Protein AF-A0A2N8TC16-F1 (afdb_monomer_lite)

Radius of gyration: 13.3 Å; chains: 1; bounding box: 40×23×27 Å

pLDDT: mean 94.66, std 7.23, range [57.75, 98.88]

Organism: NCBI:txid2070367

InterPro domains:
  IPR013148 Glycosyl hydrolase family 32, N-terminal [PF00251] (14-71)
  IPR018053 Glycoside hydrolase, family 32, active site [PS00609] (14-27)
  IPR023296 Glycosyl hydrolase, five-bladed beta-propeller domain superfamily [G3DSA:2.115.10.20] (4-71)
  IPR023296 Glycosyl hydrolase, five-bladed beta-propeller domain superfamily [SSF75005] (9-71)

Foldseek 3Di:
DDDDDDDPPDDQFADDDPDADWDDWDDQDDDPQKTKIWTFGDPPHNDPDPTFTWIWIDNPSGDIDGDPTPD

Sequence (71 aa):
MSIPPRDPHCPVAHLRPPRNWINDPNGLVFHDGYYHVCYQYNPSGATHANMHWGHFRSPDLLTWEPLPIAL

Structure (mmCIF, N/CA/C/O backbone):
data_AF-A0A2N8TC16-F1
#
_entry.id   AF-A0A2N8TC16-F1
#
loop_
_atom_site.group_PDB
_atom_site.id
_atom_site.type_symbol
_atom_site.label_atom_id
_atom_site.label_alt_id
_atom_site.label_comp_id
_atom_site.label_asym_id
_atom_site.lab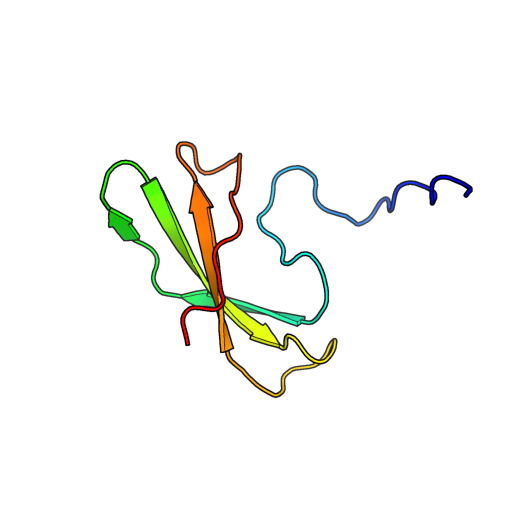el_entity_id
_atom_site.label_seq_id
_atom_site.pdbx_PDB_ins_code
_atom_site.Cartn_x
_atom_site.Cartn_y
_atom_site.Cartn_z
_atom_site.occupancy
_atom_site.B_iso_or_equiv
_atom_site.auth_seq_id
_atom_site.auth_comp_id
_atom_site.auth_asym_id
_atom_site.auth_atom_id
_atom_site.pdbx_PDB_model_num
ATOM 1 N N . MET A 1 1 ? 27.058 -5.675 12.365 1.00 57.75 1 MET A N 1
ATOM 2 C CA . MET A 1 1 ? 26.348 -4.949 11.289 1.00 57.75 1 MET A CA 1
ATOM 3 C C . MET A 1 1 ? 25.953 -3.592 11.850 1.00 57.75 1 MET A C 1
ATOM 5 O O . MET A 1 1 ? 25.383 -3.569 12.933 1.00 57.75 1 MET A O 1
ATOM 9 N N . SER A 1 2 ? 26.341 -2.486 11.214 1.00 68.88 2 SER A N 1
ATOM 10 C CA . SER A 1 2 ? 25.960 -1.135 11.648 1.00 68.88 2 SER A CA 1
ATOM 11 C C . SER A 1 2 ? 24.487 -0.875 11.326 1.00 68.88 2 SER A C 1
ATOM 13 O O . SER A 1 2 ? 23.999 -1.285 10.274 1.00 68.88 2 SER A O 1
ATOM 15 N N . ILE A 1 3 ? 23.770 -0.215 12.235 1.00 77.06 3 ILE A N 1
ATOM 16 C CA . ILE A 1 3 ? 22.400 0.243 11.981 1.00 77.06 3 ILE A CA 1
ATOM 17 C C . ILE A 1 3 ? 22.490 1.362 10.932 1.00 77.06 3 ILE A C 1
ATOM 19 O O . ILE A 1 3 ? 23.244 2.315 11.154 1.00 77.06 3 ILE A O 1
ATOM 23 N N . PRO A 1 4 ? 21.787 1.266 9.789 1.00 74.31 4 PRO A N 1
ATOM 24 C CA . PRO A 1 4 ? 21.783 2.342 8.812 1.00 74.31 4 PRO A CA 1
ATOM 25 C C . PRO A 1 4 ? 21.167 3.611 9.426 1.00 74.31 4 PRO A C 1
ATOM 27 O O . PRO A 1 4 ? 20.234 3.515 10.229 1.00 74.31 4 PRO A O 1
ATOM 30 N N . PRO A 1 5 ? 21.677 4.804 9.077 1.00 82.00 5 PRO A N 1
ATOM 31 C CA . PRO A 1 5 ? 21.112 6.057 9.556 1.00 82.00 5 PRO A CA 1
ATOM 32 C C . PRO A 1 5 ? 19.645 6.186 9.128 1.00 82.00 5 PRO A C 1
ATOM 34 O O . PRO A 1 5 ? 19.246 5.722 8.059 1.00 82.00 5 PRO A O 1
ATOM 37 N N . ARG A 1 6 ? 18.836 6.819 9.983 1.00 86.56 6 ARG A N 1
ATOM 38 C CA . ARG A 1 6 ? 17.420 7.083 9.712 1.00 86.56 6 ARG A CA 1
ATOM 39 C C . ARG A 1 6 ? 17.288 7.944 8.454 1.00 86.56 6 ARG A C 1
ATOM 41 O O . ARG A 1 6 ? 17.838 9.040 8.414 1.00 86.56 6 ARG A O 1
ATOM 48 N N . ASP A 1 7 ? 16.517 7.473 7.480 1.00 89.38 7 ASP A N 1
ATOM 49 C CA . ASP A 1 7 ? 16.149 8.257 6.301 1.00 89.38 7 ASP A CA 1
ATOM 50 C C . ASP A 1 7 ? 15.155 9.369 6.706 1.00 89.38 7 ASP A C 1
ATOM 52 O O . ASP A 1 7 ? 14.048 9.051 7.160 1.00 89.38 7 ASP A O 1
ATOM 56 N N . PRO A 1 8 ? 15.519 10.662 6.586 1.00 92.75 8 PRO A N 1
ATOM 57 C CA . PRO A 1 8 ? 14.637 11.771 6.945 1.00 92.75 8 PRO A CA 1
ATOM 58 C C . PRO A 1 8 ? 13.421 11.901 6.016 1.00 92.75 8 PRO A C 1
ATOM 60 O O . PRO A 1 8 ? 12.443 12.542 6.396 1.00 92.75 8 PRO A O 1
ATOM 63 N N . HIS A 1 9 ? 13.459 11.301 4.824 1.00 92.06 9 HIS A N 1
ATOM 64 C CA . HIS A 1 9 ? 12.372 11.340 3.848 1.00 92.06 9 HIS A CA 1
ATOM 65 C C . HIS A 1 9 ? 11.391 10.178 3.999 1.00 92.06 9 HIS A C 1
ATOM 67 O O . HIS A 1 9 ? 10.317 10.203 3.401 1.00 92.06 9 HIS A O 1
ATOM 73 N N . CYS A 1 10 ? 11.724 9.174 4.811 1.00 90.12 10 CYS A N 1
ATOM 74 C CA . CYS A 1 10 ? 10.855 8.034 5.050 1.00 90.12 10 CYS A CA 1
ATOM 75 C C . CYS A 1 10 ? 9.629 8.451 5.890 1.00 90.12 10 CYS A C 1
ATOM 77 O O . CYS A 1 10 ? 9.792 8.826 7.058 1.00 90.12 10 CYS A O 1
ATOM 79 N N . PRO A 1 11 ? 8.394 8.336 5.361 1.00 90.94 11 PRO A N 1
ATOM 80 C CA . PRO A 1 11 ? 7.191 8.659 6.121 1.00 90.94 11 PRO A CA 1
ATOM 81 C C . PRO A 1 11 ? 7.045 7.775 7.364 1.00 90.94 11 PRO A C 1
ATOM 83 O O . PRO A 1 11 ? 7.351 6.582 7.330 1.00 90.94 11 PRO A O 1
ATOM 86 N N . VAL A 1 12 ? 6.544 8.368 8.452 1.00 89.19 12 VAL A N 1
ATOM 87 C CA . VAL A 1 12 ? 6.325 7.682 9.742 1.00 89.19 12 VAL A CA 1
ATOM 88 C C . VAL A 1 12 ? 4.884 7.216 9.961 1.00 89.19 12 VAL A C 1
ATOM 90 O O . VAL A 1 12 ? 4.662 6.325 10.768 1.00 89.19 12 VAL A O 1
ATOM 93 N N . ALA A 1 13 ? 3.919 7.812 9.256 1.00 89.81 13 ALA A N 1
ATOM 94 C CA . ALA A 1 13 ? 2.482 7.586 9.462 1.00 89.81 13 ALA A CA 1
ATOM 95 C C . ALA A 1 13 ? 1.695 7.389 8.151 1.00 89.81 13 ALA A C 1
ATOM 97 O O . ALA A 1 13 ? 0.474 7.470 8.147 1.00 89.81 13 ALA A O 1
ATOM 98 N N . HIS A 1 14 ? 2.387 7.172 7.027 1.00 93.56 14 HIS A N 1
ATOM 99 C CA . HIS A 1 14 ? 1.758 6.901 5.731 1.00 93.56 14 HIS A CA 1
ATOM 100 C C . HIS A 1 14 ? 2.116 5.488 5.275 1.00 93.56 14 HIS A C 1
ATOM 102 O O . HIS A 1 14 ? 3.250 5.0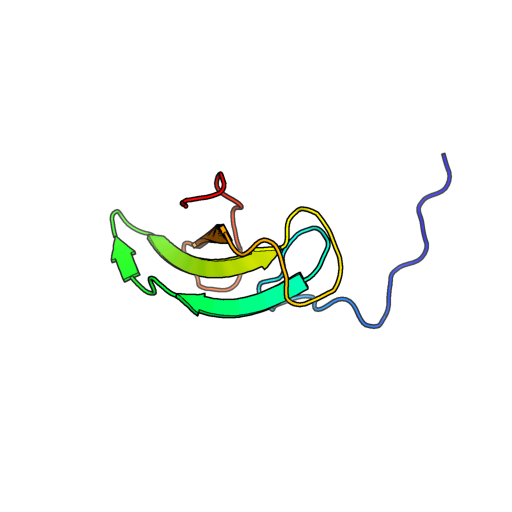41 5.470 1.00 93.56 14 HIS A O 1
ATOM 108 N N . LEU A 1 15 ? 1.158 4.811 4.639 1.00 93.12 15 LEU A N 1
ATOM 109 C CA . LEU A 1 15 ? 1.381 3.525 3.986 1.00 93.12 15 LEU A CA 1
ATOM 110 C C . LEU A 1 15 ? 2.481 3.669 2.929 1.00 93.12 15 LEU A C 1
ATOM 112 O O . LEU A 1 15 ? 2.462 4.584 2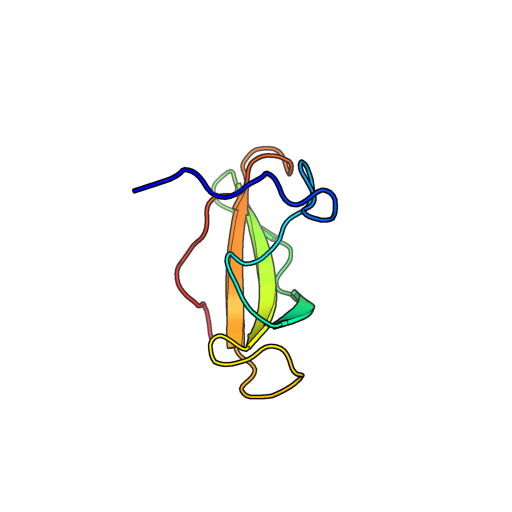.106 1.00 93.12 15 LEU A O 1
ATOM 116 N N . ARG A 1 16 ? 3.441 2.745 2.952 1.00 92.94 16 ARG A N 1
ATOM 117 C CA . ARG A 1 16 ? 4.475 2.612 1.924 1.00 92.94 16 ARG A CA 1
ATOM 118 C C . ARG A 1 16 ? 4.866 1.145 1.764 1.00 92.94 16 ARG A C 1
ATOM 120 O O . ARG A 1 16 ? 4.903 0.427 2.766 1.00 92.94 16 ARG A O 1
ATOM 127 N N . PRO A 1 17 ? 5.229 0.689 0.557 1.00 92.56 17 PRO A N 1
ATOM 128 C CA . PRO A 1 17 ? 5.837 -0.621 0.416 1.00 92.56 17 PRO A CA 1
ATOM 129 C C . PRO A 1 17 ? 7.225 -0.632 1.090 1.00 92.56 17 PRO A C 1
ATOM 131 O O . PRO A 1 17 ? 7.865 0.416 1.249 1.00 92.56 17 PRO A O 1
ATOM 134 N N . PRO A 1 18 ? 7.743 -1.813 1.467 1.00 88.50 18 PRO A N 1
ATOM 135 C CA . PRO A 1 18 ? 9.077 -1.931 2.059 1.00 88.50 18 PRO A CA 1
ATOM 136 C C . PRO A 1 18 ? 10.199 -1.519 1.092 1.00 88.50 18 PRO A C 1
ATOM 138 O O . PRO A 1 18 ? 11.291 -1.174 1.539 1.00 88.50 18 PRO A O 1
ATOM 141 N N . ARG A 1 19 ? 9.940 -1.559 -0.221 1.00 93.25 19 ARG A N 1
ATOM 142 C CA . ARG A 1 19 ? 10.873 -1.191 -1.293 1.00 93.25 19 ARG A CA 1
ATOM 143 C C . ARG A 1 19 ? 10.115 -0.768 -2.553 1.00 93.25 19 ARG A C 1
ATOM 145 O O . ARG A 1 19 ? 8.943 -1.100 -2.681 1.00 93.25 19 ARG A O 1
ATOM 152 N N . ASN A 1 20 ? 10.834 -0.170 -3.502 1.00 96.69 20 ASN A N 1
ATOM 153 C CA . ASN A 1 20 ? 10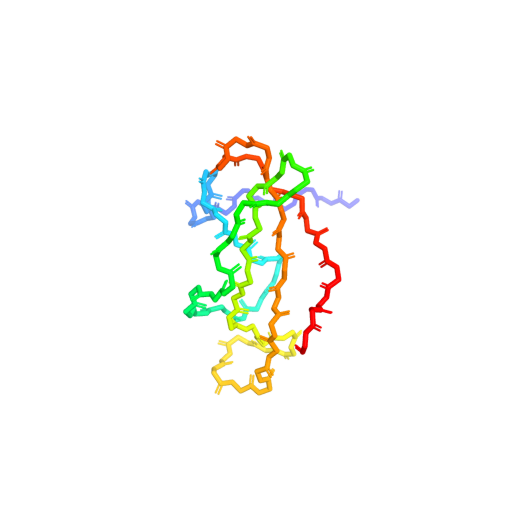.427 0.004 -4.902 1.00 96.69 20 ASN A CA 1
ATOM 154 C C . ASN A 1 20 ? 9.222 0.937 -5.147 1.00 96.69 20 ASN A C 1
ATOM 156 O O . ASN A 1 20 ? 8.905 1.783 -4.314 1.00 96.69 20 ASN A O 1
ATOM 160 N N . TRP A 1 21 ? 8.642 0.864 -6.350 1.00 97.94 21 TRP A N 1
ATOM 161 C CA . TRP A 1 21 ? 7.661 1.820 -6.867 1.00 97.94 21 TRP A CA 1
ATOM 162 C C . TRP A 1 21 ? 6.228 1.499 -6.441 1.00 97.94 21 TRP A C 1
ATOM 164 O O . TRP A 1 21 ? 5.775 0.366 -6.601 1.00 97.94 21 TRP A O 1
ATOM 174 N N . ILE A 1 22 ? 5.513 2.527 -5.982 1.00 97.69 22 ILE A N 1
ATOM 175 C CA . ILE A 1 22 ? 4.078 2.534 -5.677 1.00 97.69 22 ILE A CA 1
ATOM 176 C C . ILE A 1 22 ? 3.422 3.733 -6.369 1.00 97.69 22 ILE A C 1
ATOM 178 O O . ILE A 1 22 ? 4.039 4.795 -6.470 1.00 97.69 22 ILE A O 1
ATOM 182 N N . ASN A 1 23 ? 2.172 3.580 -6.800 1.00 97.31 23 ASN A N 1
ATOM 183 C CA . ASN A 1 23 ? 1.316 4.701 -7.187 1.00 97.31 23 ASN A CA 1
ATOM 184 C C . ASN A 1 23 ? -0.113 4.533 -6.642 1.00 97.31 23 ASN A C 1
ATOM 186 O O . ASN A 1 23 ? -0.298 4.545 -5.428 1.00 97.31 23 ASN A O 1
ATOM 190 N N . ASP A 1 24 ? -1.110 4.445 -7.518 1.00 98.31 24 ASP A N 1
ATOM 191 C CA . ASP A 1 24 ? -2.527 4.592 -7.205 1.00 98.31 24 ASP A CA 1
ATOM 192 C C . ASP A 1 24 ? -2.991 3.600 -6.122 1.00 98.31 24 ASP A C 1
ATOM 194 O O . ASP A 1 24 ? -2.623 2.421 -6.172 1.00 98.31 24 ASP A O 1
ATOM 198 N N . PRO A 1 25 ? -3.822 4.040 -5.158 1.00 98.25 25 PRO A N 1
ATOM 199 C CA . PRO A 1 25 ? -4.528 3.124 -4.275 1.00 98.25 25 PRO A CA 1
ATOM 200 C C . PRO A 1 25 ? -5.635 2.382 -5.040 1.00 98.25 25 PRO A C 1
ATOM 202 O O . PRO A 1 25 ? -6.351 2.954 -5.862 1.00 98.25 25 PRO A O 1
ATOM 205 N N . ASN A 1 26 ? -5.825 1.107 -4.717 1.00 98.56 26 ASN A N 1
ATOM 206 C CA . ASN A 1 26 ? -6.835 0.216 -5.282 1.00 98.56 26 ASN A CA 1
ATOM 207 C C . ASN A 1 26 ? -7.553 -0.550 -4.163 1.00 98.56 26 ASN A C 1
ATOM 209 O O . ASN A 1 26 ? -7.077 -0.624 -3.034 1.00 98.56 26 ASN A O 1
ATOM 213 N N . GLY A 1 27 ? -8.698 -1.163 -4.476 1.00 97.81 27 GLY A N 1
ATOM 214 C CA . GLY A 1 27 ? -9.334 -2.142 -3.583 1.00 97.81 27 GLY A CA 1
ATOM 215 C C . GLY A 1 27 ? -9.603 -1.644 -2.157 1.00 97.81 27 GLY A C 1
ATOM 216 O O . GLY A 1 27 ? -9.512 -2.433 -1.223 1.00 97.81 27 GLY A O 1
ATOM 217 N N . LEU A 1 28 ? -9.884 -0.348 -1.981 1.00 98.50 28 LEU A N 1
ATOM 218 C CA . LEU A 1 28 ? -10.161 0.248 -0.675 1.00 98.50 28 LEU A CA 1
ATOM 219 C C . LEU A 1 28 ? -11.470 -0.326 -0.119 1.00 98.50 28 LEU A C 1
ATOM 221 O O . LEU A 1 28 ? -12.543 -0.047 -0.654 1.00 98.50 28 LEU A O 1
ATOM 225 N N . VAL A 1 29 ? -11.389 -1.134 0.938 1.00 98.69 29 VAL A N 1
ATOM 226 C CA . VAL A 1 29 ? -12.560 -1.815 1.513 1.00 98.69 29 VAL A CA 1
ATOM 227 C C . VAL A 1 29 ? -12.379 -2.068 3.005 1.00 98.69 29 VAL A C 1
ATOM 229 O O . VAL A 1 29 ? -11.277 -2.357 3.457 1.00 98.69 29 VAL A O 1
ATOM 232 N N . PHE A 1 30 ? -13.463 -1.986 3.778 1.00 98.75 30 PHE A N 1
ATOM 233 C CA . PHE A 1 30 ? -13.492 -2.493 5.149 1.00 98.75 30 PHE A CA 1
ATOM 234 C C . PHE A 1 30 ? -14.146 -3.878 5.167 1.00 98.75 30 PHE A C 1
ATOM 236 O O . PHE A 1 30 ? -15.286 -4.030 4.724 1.00 98.75 30 PHE A O 1
ATOM 243 N N . HIS A 1 31 ? -13.426 -4.889 5.649 1.00 98.56 31 HIS A N 1
ATOM 244 C CA . HIS A 1 31 ? -13.882 -6.275 5.681 1.00 98.56 31 HIS A CA 1
ATOM 245 C C . HIS A 1 31 ? -13.253 -7.025 6.861 1.00 98.56 31 HIS A C 1
ATOM 247 O O . HIS A 1 31 ? -12.095 -6.796 7.189 1.00 98.56 31 HIS A O 1
ATOM 253 N N . ASP A 1 32 ? -14.033 -7.898 7.504 1.00 98.00 32 ASP A N 1
ATOM 254 C CA . ASP A 1 32 ? -13.588 -8.768 8.608 1.00 98.00 32 ASP A CA 1
ATOM 255 C C . ASP A 1 32 ? -12.818 -8.037 9.730 1.00 98.00 32 ASP A C 1
ATOM 257 O O . ASP A 1 32 ? -11.826 -8.519 10.267 1.00 98.00 32 ASP A O 1
ATOM 261 N N . GLY A 1 33 ? -13.257 -6.817 10.060 1.00 98.56 33 GLY A N 1
ATOM 262 C CA . GLY A 1 33 ? -12.645 -5.999 11.112 1.00 98.56 33 GLY A CA 1
ATOM 263 C C . GLY A 1 33 ? -11.419 -5.183 10.688 1.00 98.56 33 GLY A C 1
ATOM 264 O O . GLY A 1 33 ? -10.838 -4.513 11.539 1.00 98.56 33 GLY A O 1
ATOM 265 N N . TYR A 1 34 ? -11.042 -5.182 9.404 1.00 98.88 34 TYR A N 1
ATOM 266 C CA . TYR A 1 34 ? -9.875 -4.456 8.901 1.00 98.88 34 TYR A CA 1
ATOM 267 C C . TYR A 1 34 ? -10.192 -3.563 7.701 1.00 98.88 34 TYR A C 1
ATOM 269 O O . TYR A 1 34 ? -10.990 -3.898 6.827 1.00 98.88 34 TYR A O 1
ATOM 277 N N . TYR A 1 35 ? -9.486 -2.440 7.614 1.00 98.75 35 TYR A N 1
ATOM 278 C CA . TYR A 1 35 ? -9.341 -1.673 6.384 1.00 98.75 35 TYR A CA 1
ATOM 279 C C . TYR A 1 35 ? -8.291 -2.341 5.506 1.00 98.75 35 TYR A C 1
ATOM 281 O O . TYR A 1 35 ? -7.145 -2.489 5.921 1.00 98.75 35 TYR A O 1
ATOM 289 N N . HIS A 1 36 ? -8.662 -2.712 4.291 1.00 98.69 36 HIS A N 1
ATOM 290 C CA . HIS A 1 36 ? -7.761 -3.232 3.277 1.00 98.69 36 HIS A CA 1
ATOM 291 C C . HIS A 1 36 ? -7.449 -2.150 2.250 1.00 98.69 36 HIS A C 1
ATOM 293 O O . HIS A 1 36 ? -8.335 -1.417 1.802 1.00 98.69 36 HIS A O 1
ATOM 299 N N . VAL A 1 37 ? -6.177 -2.079 1.871 1.00 98.56 37 VAL A N 1
ATOM 300 C CA . VAL A 1 37 ? -5.684 -1.203 0.812 1.00 98.56 37 VAL A CA 1
ATOM 301 C C . VAL A 1 37 ? -4.834 -2.040 -0.127 1.00 98.56 37 VAL A C 1
ATOM 303 O O . VAL A 1 37 ? -3.769 -2.530 0.260 1.00 98.56 37 VAL A O 1
ATOM 306 N N . CYS A 1 38 ? -5.306 -2.197 -1.360 1.00 98.62 38 CYS A N 1
ATOM 307 C CA . CYS A 1 38 ? -4.449 -2.602 -2.462 1.00 98.62 38 CYS A CA 1
ATOM 308 C C . CYS A 1 38 ? -3.802 -1.359 -3.087 1.00 98.62 38 CYS A C 1
ATOM 310 O O . CYS A 1 38 ? -4.248 -0.233 -2.867 1.00 98.62 38 CYS A O 1
ATOM 312 N N . TYR A 1 39 ? -2.733 -1.534 -3.850 1.00 98.44 39 TYR A N 1
ATOM 313 C CA . TYR A 1 39 ? -2.071 -0.427 -4.541 1.00 98.44 39 TYR A CA 1
ATOM 314 C C . TYR A 1 39 ? -1.257 -0.938 -5.724 1.00 98.44 39 TYR A C 1
ATOM 316 O O . TYR A 1 39 ? -0.693 -2.034 -5.663 1.00 98.44 39 TYR A O 1
ATOM 324 N N . GLN A 1 40 ? -1.141 -0.123 -6.771 1.00 98.38 40 GLN A N 1
ATOM 325 C CA . GLN A 1 40 ? -0.246 -0.405 -7.890 1.00 98.38 40 GLN A CA 1
ATOM 326 C C . GLN A 1 40 ? 1.205 -0.464 -7.398 1.00 98.38 40 GLN A C 1
ATOM 328 O O . GLN A 1 40 ? 1.706 0.483 -6.785 1.00 98.38 40 GLN A O 1
ATOM 333 N N . TYR A 1 41 ? 1.880 -1.584 -7.653 1.00 98.56 41 TYR A N 1
ATOM 334 C CA . TYR A 1 41 ? 3.191 -1.898 -7.094 1.00 98.56 41 TYR A CA 1
ATOM 335 C C . TYR A 1 41 ? 4.117 -2.553 -8.121 1.00 98.56 41 TYR A C 1
ATOM 337 O O . TYR A 1 41 ? 3.730 -3.507 -8.790 1.00 98.56 41 TYR A O 1
ATOM 345 N N . ASN A 1 42 ? 5.369 -2.094 -8.200 1.00 98.31 42 ASN A N 1
ATOM 346 C CA . ASN A 1 42 ? 6.438 -2.806 -8.904 1.00 98.31 42 ASN A CA 1
ATOM 347 C C . ASN A 1 42 ? 7.374 -3.481 -7.883 1.00 98.31 42 ASN A C 1
ATOM 349 O O . ASN A 1 42 ? 8.242 -2.816 -7.313 1.00 98.31 42 ASN A O 1
ATOM 353 N N . PRO A 1 43 ? 7.292 -4.803 -7.662 1.00 97.06 43 PRO A N 1
ATOM 354 C CA . PRO A 1 43 ? 8.186 -5.496 -6.737 1.00 97.06 43 PRO A CA 1
ATOM 355 C C . PRO A 1 43 ? 9.631 -5.603 -7.235 1.00 97.06 43 PRO A C 1
ATOM 357 O O . PRO A 1 43 ? 10.508 -5.946 -6.437 1.00 97.06 43 PRO A O 1
ATOM 360 N N . SER A 1 44 ? 9.886 -5.301 -8.509 1.00 97.56 44 SE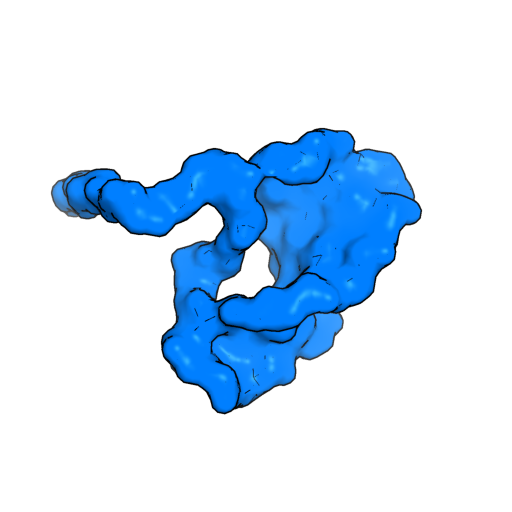R A N 1
ATOM 361 C CA . SER A 1 44 ? 11.160 -5.528 -9.197 1.00 97.56 44 SER A CA 1
ATOM 362 C C . SER A 1 44 ? 11.955 -4.251 -9.485 1.00 97.56 44 SER A C 1
ATOM 364 O O . SER A 1 44 ? 13.097 -4.356 -9.922 1.00 97.56 44 SER A O 1
ATOM 366 N N . GLY A 1 45 ? 11.406 -3.053 -9.253 1.00 97.50 45 GLY A N 1
ATOM 367 C CA . GLY A 1 45 ? 12.127 -1.812 -9.543 1.00 97.50 45 GLY A CA 1
ATOM 368 C C . GLY A 1 45 ? 11.434 -0.526 -9.099 1.00 97.50 45 GLY A C 1
ATOM 369 O O . GLY A 1 45 ? 10.255 -0.506 -8.761 1.00 97.50 45 GLY A O 1
ATOM 370 N N . ALA A 1 46 ? 12.186 0.572 -9.118 1.00 97.00 46 ALA A N 1
ATOM 371 C CA . ALA A 1 46 ? 11.742 1.900 -8.688 1.00 97.00 46 ALA A CA 1
ATOM 372 C C . ALA A 1 46 ? 11.118 2.740 -9.825 1.00 97.00 46 ALA A C 1
ATOM 374 O O . ALA A 1 46 ? 11.185 3.964 -9.798 1.00 97.00 46 ALA A O 1
ATOM 375 N N . THR A 1 47 ? 10.536 2.093 -10.837 1.00 98.06 47 THR A N 1
ATOM 376 C CA . THR A 1 47 ? 9.880 2.749 -11.978 1.00 98.06 47 THR A CA 1
ATOM 377 C C . THR A 1 47 ? 8.521 2.121 -12.266 1.00 98.06 47 THR A C 1
ATOM 379 O O . THR A 1 47 ? 8.223 1.006 -11.827 1.00 98.06 47 THR A O 1
ATOM 382 N N . HIS A 1 48 ? 7.698 2.829 -13.035 1.00 97.56 48 HIS A N 1
ATOM 383 C CA . HIS A 1 48 ? 6.384 2.361 -13.462 1.00 97.56 48 HIS A CA 1
ATOM 384 C C . HIS A 1 48 ? 6.505 1.226 -14.506 1.00 97.56 48 HIS A C 1
ATOM 386 O O . HIS A 1 48 ? 6.537 1.471 -15.709 1.00 97.56 48 HIS A O 1
ATOM 392 N N . ALA A 1 49 ? 6.600 -0.021 -14.034 1.00 97.12 49 ALA A N 1
ATOM 393 C CA . ALA A 1 49 ? 6.661 -1.262 -14.820 1.00 97.12 49 ALA A CA 1
ATOM 394 C C . ALA A 1 49 ? 6.255 -2.474 -13.950 1.00 97.12 49 ALA A C 1
ATOM 396 O O . ALA A 1 49 ? 6.206 -2.339 -12.735 1.00 97.12 49 ALA A O 1
ATOM 397 N N . ASN A 1 50 ? 6.007 -3.658 -14.530 1.00 96.88 50 ASN A N 1
ATOM 398 C CA . ASN A 1 50 ? 5.702 -4.904 -13.792 1.00 96.88 50 ASN A CA 1
ATOM 399 C C . ASN A 1 50 ? 4.647 -4.716 -12.678 1.00 96.88 50 ASN A C 1
ATOM 401 O O . ASN A 1 50 ? 4.909 -5.015 -11.512 1.00 96.88 50 ASN A O 1
ATOM 405 N N . MET A 1 51 ? 3.488 -4.154 -13.033 1.00 98.06 51 MET A N 1
ATOM 406 C CA . MET A 1 51 ? 2.443 -3.789 -12.074 1.00 98.06 51 MET A CA 1
ATOM 407 C C . MET A 1 51 ? 1.769 -5.008 -11.459 1.00 98.06 51 MET A C 1
ATOM 409 O O . MET A 1 51 ? 1.283 -5.883 -12.168 1.00 98.06 51 MET A O 1
ATOM 413 N N . HIS A 1 52 ? 1.722 -4.987 -10.137 1.00 98.31 52 HIS A N 1
ATOM 414 C CA . HIS A 1 52 ? 1.010 -5.903 -9.265 1.00 98.31 52 HIS A CA 1
ATOM 415 C C . HIS A 1 52 ? 0.110 -5.087 -8.334 1.00 98.31 52 HIS A C 1
ATOM 417 O O . HIS A 1 52 ? 0.310 -3.879 -8.167 1.00 98.31 52 HIS A O 1
ATOM 423 N N . TRP A 1 53 ? -0.834 -5.740 -7.671 1.00 98.50 53 TRP A N 1
ATOM 424 C CA . TRP A 1 53 ? -1.516 -5.200 -6.505 1.00 98.50 53 TRP A CA 1
ATOM 425 C C . TRP A 1 53 ? -0.782 -5.639 -5.248 1.00 98.50 53 TRP A C 1
ATOM 427 O O . TRP A 1 53 ? -0.927 -6.765 -4.774 1.00 98.50 53 TRP A O 1
ATOM 437 N N . GLY A 1 54 ? 0.013 -4.730 -4.685 1.00 98.31 54 GLY A N 1
ATOM 438 C CA . GLY A 1 54 ? 0.458 -4.886 -3.305 1.00 98.31 54 GLY A CA 1
ATOM 439 C C . GLY A 1 54 ? -0.737 -4.789 -2.356 1.00 98.31 54 GLY A C 1
ATOM 440 O O . GLY A 1 54 ? -1.771 -4.236 -2.729 1.00 98.31 54 GLY A O 1
ATOM 441 N N . HIS A 1 55 ? -0.614 -5.325 -1.142 1.00 98.56 55 HIS A N 1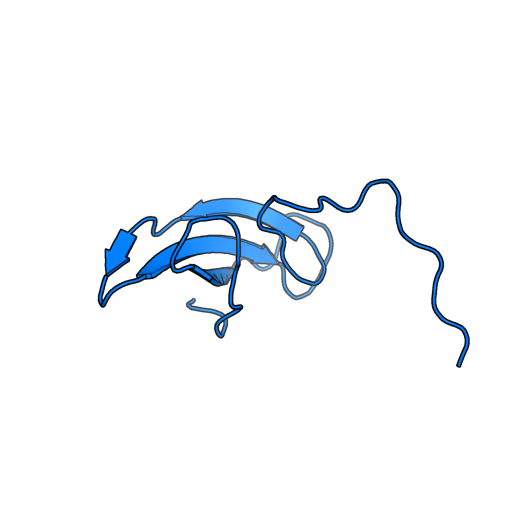
ATOM 442 C CA . HIS A 1 55 ? -1.734 -5.414 -0.205 1.00 98.56 55 HIS A CA 1
ATOM 443 C C . HIS A 1 55 ? -1.291 -5.122 1.225 1.00 98.56 55 HIS A C 1
ATOM 445 O O . HIS A 1 55 ? -0.338 -5.715 1.730 1.00 98.56 55 HIS A O 1
ATOM 451 N N . PHE A 1 56 ? -2.006 -4.217 1.886 1.00 98.44 56 PHE A N 1
ATOM 452 C CA . PHE A 1 56 ? -1.949 -4.031 3.331 1.00 98.44 56 PHE A CA 1
ATOM 453 C C . PHE A 1 56 ? -3.342 -4.172 3.935 1.00 98.44 56 PHE A C 1
ATOM 455 O O . PHE A 1 56 ? -4.356 -3.918 3.276 1.00 98.44 56 PHE A O 1
ATOM 462 N N . ARG A 1 57 ? -3.377 -4.493 5.227 1.00 98.50 57 ARG A N 1
ATOM 463 C CA . ARG A 1 57 ? -4.550 -4.260 6.069 1.00 98.50 57 ARG A CA 1
ATOM 464 C C . ARG A 1 57 ? -4.199 -3.443 7.310 1.00 98.50 57 ARG A C 1
ATOM 466 O O . ARG A 1 57 ? -3.041 -3.410 7.720 1.00 98.50 57 ARG A O 1
ATOM 473 N N . SER A 1 58 ? -5.185 -2.789 7.907 1.00 98.19 58 SER A N 1
ATOM 474 C CA . SER A 1 58 ? -5.024 -1.991 9.123 1.00 98.19 58 SER A CA 1
ATOM 475 C C . SER A 1 58 ? -6.293 -2.011 9.975 1.00 98.19 58 SER A C 1
ATOM 477 O O . SER A 1 58 ? -7.388 -1.948 9.415 1.00 98.19 58 SER A O 1
ATOM 479 N N . PRO A 1 59 ? -6.187 -2.075 11.312 1.00 98.31 59 PRO A N 1
ATOM 480 C CA . PRO A 1 59 ? -7.337 -1.900 12.195 1.00 98.31 59 PRO A CA 1
ATOM 481 C C . PRO A 1 59 ? -7.721 -0.421 12.404 1.00 98.31 59 PRO A C 1
ATOM 483 O O . PRO A 1 59 ? -8.841 -0.141 12.820 1.00 98.31 59 PRO A O 1
ATOM 486 N N . ASP A 1 60 ? -6.816 0.529 12.137 1.00 97.38 60 ASP A N 1
ATOM 487 C CA . ASP A 1 60 ? -6.926 1.927 12.594 1.00 97.38 60 ASP A CA 1
ATOM 488 C C . ASP A 1 60 ? -6.501 2.990 11.557 1.00 97.38 60 ASP A C 1
ATOM 490 O O . ASP A 1 60 ? -6.488 4.179 11.871 1.00 97.38 60 ASP A O 1
ATOM 494 N N . LEU A 1 61 ? -6.162 2.579 10.329 1.00 96.81 61 LEU A N 1
ATOM 495 C CA . LEU A 1 61 ? -5.623 3.411 9.239 1.00 96.81 61 LEU A CA 1
ATOM 496 C C . LEU A 1 61 ? -4.260 4.073 9.530 1.00 96.81 61 LEU A C 1
ATOM 498 O O . LEU A 1 61 ? -3.800 4.904 8.743 1.00 96.81 61 LEU A O 1
ATOM 502 N N . LEU A 1 62 ? -3.583 3.690 10.614 1.00 95.19 62 LEU A N 1
ATOM 503 C CA . LEU A 1 62 ? -2.269 4.210 11.008 1.00 95.19 62 LEU A CA 1
ATOM 504 C C . LEU A 1 62 ? -1.214 3.103 11.056 1.00 95.19 62 LEU A C 1
ATOM 506 O O . LEU A 1 62 ? -0.091 3.287 10.584 1.00 95.19 62 LEU A O 1
ATOM 510 N N . THR A 1 63 ? -1.579 1.949 11.609 1.00 94.25 63 THR A N 1
ATOM 511 C CA . THR A 1 63 ? -0.735 0.764 11.736 1.00 94.25 63 THR A CA 1
ATOM 512 C C . THR A 1 63 ? -1.065 -0.224 10.624 1.00 94.25 63 THR A C 1
ATOM 514 O O . THR A 1 63 ? -2.196 -0.685 10.493 1.00 94.25 63 THR A O 1
ATOM 517 N N . TRP A 1 64 ? -0.080 -0.533 9.782 1.00 96.00 64 TRP A N 1
ATOM 518 C CA . TRP A 1 64 ? -0.287 -1.316 8.563 1.00 96.00 64 TRP A CA 1
ATOM 519 C C . TRP A 1 64 ? 0.429 -2.663 8.642 1.00 96.00 64 TRP A C 1
ATOM 521 O O . TRP A 1 64 ? 1.640 -2.724 8.859 1.00 96.00 64 TRP A O 1
ATOM 531 N N . GLU A 1 65 ? -0.318 -3.741 8.421 1.00 96.81 65 GLU A N 1
ATOM 532 C CA . GLU A 1 65 ? 0.193 -5.102 8.278 1.00 96.81 65 GLU A CA 1
ATOM 533 C C . GLU A 1 65 ? 0.344 -5.434 6.785 1.00 96.81 65 GLU A C 1
ATOM 535 O O . GLU A 1 65 ? -0.655 -5.394 6.056 1.00 96.81 65 GLU A O 1
ATOM 540 N N . PRO A 1 66 ? 1.563 -5.733 6.296 1.00 96.81 66 PRO A N 1
ATOM 541 C CA . PRO A 1 66 ? 1.760 -6.171 4.920 1.00 96.81 66 PRO A CA 1
ATOM 542 C C . PRO A 1 66 ? 1.171 -7.566 4.716 1.00 96.81 66 PRO A C 1
ATOM 544 O O . PRO A 1 66 ? 1.422 -8.478 5.502 1.00 96.81 66 PRO A O 1
ATOM 547 N N . LEU A 1 67 ? 0.450 -7.741 3.616 1.00 97.81 67 LEU A N 1
ATOM 548 C CA . LEU A 1 67 ? -0.053 -9.026 3.144 1.00 97.81 67 LEU A CA 1
ATOM 549 C C . LEU A 1 67 ? 0.691 -9.436 1.857 1.00 97.81 67 LEU A C 1
ATOM 551 O O . LEU A 1 67 ? 1.413 -8.620 1.271 1.00 97.81 67 LEU A O 1
ATOM 555 N N . PRO A 1 68 ? 0.582 -10.704 1.413 1.00 98.00 68 PRO A N 1
ATOM 556 C CA . PRO A 1 68 ? 1.114 -11.113 0.117 1.00 98.00 68 PRO A CA 1
ATOM 557 C C . PRO A 1 68 ? 0.578 -10.234 -1.020 1.00 98.00 68 PRO A C 1
ATOM 559 O O . PRO A 1 68 ? -0.513 -9.677 -0.922 1.00 98.00 68 PRO A O 1
ATOM 562 N N . ILE A 1 69 ? 1.340 -10.136 -2.112 1.00 98.00 69 ILE A N 1
ATOM 563 C CA . ILE A 1 69 ? 0.850 -9.526 -3.356 1.00 98.00 69 ILE A CA 1
ATOM 564 C C . ILE A 1 69 ? -0.479 -10.191 -3.729 1.00 98.00 69 ILE A C 1
ATOM 566 O O . ILE A 1 69 ? -0.558 -11.419 -3.785 1.00 98.00 69 ILE A O 1
ATOM 570 N N . ALA A 1 70 ? -1.508 -9.374 -3.941 1.00 98.12 70 ALA A N 1
ATOM 571 C CA . ALA A 1 70 ? -2.860 -9.835 -4.213 1.00 98.12 70 ALA A CA 1
ATOM 572 C C . ALA A 1 70 ? -3.025 -10.294 -5.666 1.00 98.12 70 ALA A C 1
ATOM 574 O O . ALA A 1 70 ? -3.678 -11.311 -5.898 1.00 98.12 70 ALA A O 1
ATOM 575 N N . LEU A 1 71 ? -2.452 -9.544 -6.621 1.00 96.44 71 LEU A N 1
ATOM 576 C CA . LEU A 1 71 ? -2.525 -9.783 -8.070 1.00 96.44 71 LEU A CA 1
ATOM 577 C C . LEU A 1 71 ? -1.227 -9.378 -8.767 1.00 96.44 71 LEU A C 1
ATOM 579 O O . LEU A 1 71 ? -0.646 -8.357 -8.342 1.00 96.44 71 LEU A O 1
#

Secondary structure (DSSP, 8-state):
-PPPPP-TTS-SSS---SSSEEEEEEEEEEETTEEEEEEEEETT-SSS-S-EEEEEEESSSSS-EEE----